Protein 3B09 (pdb70)

Foldseek 3Di:
DVDPVVVVVVVVVVVVVVVCVVDPAPPDDVVVVVVQVVCVVVVHDDPADVNVVVVVVVRVPD

InterPro domains:
  IPR000774 Peptidyl-prolyl cis-trans isomerase, FKBP-type, N-terminal [PF01346] (9-107)
  IPR001179 FKBP-type peptidyl-prolyl cis-trans isomerase domain [PF00254] (114-202)
  IPR001179 FKBP-type peptidyl-prolyl cis-trans isomerase domain [PS50059] (119-205)
  IPR036944 Peptidyl-prolyl cis-trans isomerase, FKBP-type, N-terminal domain superfamily [G3DSA:1.10.287.460] (3-97)
  IPR046357 Peptidyl-prolyl cis-trans isomerase domain superfamily [G3DSA:3.10.50.40] (98-203)

Solvent-accessible surface area: 6117 Å² total

Secondary structure (DSSP, 8-state):
--S---HHHHHHHHH--HHHHHS--TT--HHHHHHHHHHHHTTPPPS---HHHHHHHHHH--

B-factor: mean 31.25, std 12.07, range [14.56, 82.79]

Structure (mmCIF, N/CA/C/O backbone):
data_3B09
#
_entry.id   3B09
#
_cell.length_a   39.703
_cell.length_b   39.703
_cell.length_c   101.600
_cell.angle_alpha   90.00
_cell.angle_beta   90.00
_cell.angle_gamma   120.00
#
_symmetry.space_group_name_H-M   'P 32 2 1'
#
loop_
_entity.id
_entity.type
_entity.pdbx_description
1 polymer 'Peptidyl-prolyl cis-trans isomerase'
2 water water
#
loop_
_atom_site.group_PDB
_atom_site.id
_atom_site.type_symbol
_atom_site.label_atom_id
_atom_site.label_alt_id
_atom_site.label_comp_id
_atom_site.label_asym_id
_atom_site.label_entity_id
_atom_site.label_seq_id
_atom_site.pdbx_PDB_ins_code
_atom_site.Cartn_x
_atom_site.Cartn_y
_atom_site.Cartn_z
_atom_site.occupancy
_atom_site.B_iso_or_equiv
_atom_site.auth_seq_id
_atom_site.auth_comp_id
_atom_site.auth_asym_id
_atom_site.auth_atom_id
_atom_site.pdbx_PDB_model_num
ATOM 1 N N . ASP A 1 23 ? 2.512 23.745 16.511 1.00 48.11 3 ASP A N 1
ATOM 2 C CA . ASP A 1 23 ? 1.830 24.055 15.216 1.00 44.48 3 ASP A CA 1
ATOM 3 C C . ASP A 1 23 ? 2.604 23.516 14.006 1.00 44.15 3 ASP A C 1
ATOM 4 O O . ASP A 1 23 ? 2.141 22.602 13.321 1.00 45.41 3 ASP A O 1
ATOM 9 N N . LEU A 1 24 ? 3.790 24.061 13.748 1.00 37.06 4 LEU A N 1
ATOM 10 C CA . LEU A 1 24 ? 4.791 23.308 13.005 1.00 32.10 4 LEU A CA 1
ATOM 11 C C . LEU A 1 24 ? 4.706 21.856 13.458 1.00 30.27 4 LEU A C 1
ATOM 12 O O . LEU A 1 24 ? 5.113 20.950 12.742 1.00 28.08 4 LEU A O 1
ATOM 17 N N . PHE A 1 25 ? 4.396 21.687 14.738 1.00 29.32 5 PHE A N 1
ATOM 18 C CA . PHE A 1 25 ? 4.346 20.383 15.359 1.00 31.72 5 PHE A CA 1
ATOM 19 C C . PHE A 1 25 ? 2.889 19.939 15.284 1.00 32.44 5 PHE A C 1
ATOM 20 O O . PHE A 1 25 ? 2.038 20.671 14.798 1.00 32.81 5 PHE A O 1
ATOM 28 N N . SER A 1 26 ? 2.637 18.662 15.422 1.00 31.51 6 SER A N 1
ATOM 29 C CA . SER A 1 26 ? 1.320 18.266 14.952 1.00 33.21 6 SER A CA 1
ATOM 30 C C . SER A 1 26 ? 0.425 18.027 16.124 1.00 27.95 6 SER A C 1
ATOM 31 O O . SER A 1 26 ? -0.099 16.942 16.272 1.00 27.02 6 SER A O 1
ATOM 34 N N . THR A 1 27 ? 0.524 18.926 17.100 1.00 29.03 7 THR A N 1
ATOM 35 C CA . THR A 1 27 ? 0.245 18.564 18.482 1.00 28.94 7 THR A CA 1
ATOM 36 C C . THR A 1 27 ? -1.221 18.174 18.664 1.00 23.81 7 THR A C 1
ATOM 37 O O . THR A 1 27 ? -1.521 17.186 19.327 1.00 26.88 7 THR A O 1
ATOM 49 N N . GLU A 1 29 ? -3.312 17.186 16.361 1.00 20.00 9 GLU A N 1
ATOM 50 C CA . GLU A 1 29 ? -3.463 15.924 15.643 1.00 21.92 9 GLU A CA 1
ATOM 51 C C . GLU A 1 29 ? -2.887 14.741 16.415 1.00 22.09 9 GLU A C 1
ATOM 52 O O . GLU A 1 29 ? -3.523 13.698 16.486 1.00 21.82 9 GLU A O 1
ATOM 58 N N . GLN A 1 30 ? -1.707 14.894 17.006 1.00 19.62 10 GLN A N 1
ATOM 59 C CA . GLN A 1 30 ? -1.095 13.766 17.730 1.00 24.37 10 GLN A CA 1
ATOM 60 C C . GLN A 1 30 ? -1.939 13.379 18.936 1.00 20.92 10 GLN A C 1
ATOM 61 O O . GLN A 1 30 ? -2.176 12.198 19.194 1.00 19.98 10 GLN A O 1
ATOM 67 N N . HIS A 1 31 ? -2.380 14.382 19.683 1.00 17.85 11 HIS A N 1
ATOM 68 C CA . HIS A 1 31 ? -3.144 14.134 20.896 1.00 17.99 11 HIS A CA 1
ATOM 69 C C . HIS A 1 31 ? -4.464 13.445 20.609 1.00 16.25 11 HIS A C 1
ATOM 70 O O . HIS A 1 31 ? -4.826 12.491 21.288 1.00 19.04 11 HIS A O 1
ATOM 77 N N . ALA A 1 32 ? -5.185 13.948 19.609 1.00 17.26 12 ALA A N 1
ATOM 78 C CA . ALA A 1 32 ? -6.423 13.353 19.151 1.00 18.84 12 ALA A CA 1
ATOM 79 C C . ALA A 1 32 ? -6.206 11.935 18.643 1.00 16.82 12 ALA A C 1
ATOM 80 O O . ALA A 1 32 ? -6.934 11.018 19.022 1.00 20.68 12 ALA A O 1
ATOM 82 N N . SER A 1 33 ? -5.134 11.723 17.886 1.00 17.32 13 SER A N 1
ATOM 83 C CA . SER A 1 33 ? -4.833 10.368 17.442 1.00 17.55 13 SER A CA 1
ATOM 84 C C . SER A 1 33 ? -4.620 9.454 18.652 1.00 17.61 13 SER A C 1
ATOM 85 O O . SER A 1 33 ? -5.041 8.299 18.664 1.00 17.99 13 SER A O 1
ATOM 88 N N . TYR A 1 34 ? -3.841 9.928 19.609 1.00 16.44 14 TYR A N 1
ATOM 89 C CA . TYR A 1 34 ? -3.567 9.127 20.801 1.00 19.89 14 TYR A CA 1
ATOM 90 C C . TYR A 1 34 ? -4.863 8.762 21.513 1.00 17.96 14 TYR A C 1
ATOM 91 O O . TYR A 1 34 ? -5.055 7.630 21.922 1.00 17.84 14 TYR A O 1
ATOM 100 N N . GLY A 1 35 ? -5.795 9.710 21.601 1.00 21.79 15 GLY A N 1
ATOM 101 C CA . GLY A 1 35 ? -7.076 9.443 22.268 1.00 18.25 15 GLY A CA 1
ATOM 102 C C . GLY A 1 35 ? -7.949 8.464 21.506 1.00 19.60 15 GLY A C 1
ATOM 103 O O . GLY A 1 35 ? -8.698 7.701 22.105 1.00 17.88 15 GLY A O 1
ATOM 104 N N . VAL A 1 36 ? -7.870 8.490 20.176 1.00 19.59 16 VAL A N 1
ATOM 105 C CA . VAL A 1 36 ? -8.580 7.511 19.351 1.00 18.43 16 VAL A CA 1
ATOM 106 C C . VAL A 1 36 ? -8.048 6.107 19.637 1.00 16.89 16 VAL A C 1
ATOM 107 O O . VAL A 1 36 ? -8.808 5.157 19.854 1.00 18.98 16 VAL A O 1
ATOM 111 N N . GLY A 1 37 ? -6.727 5.996 19.699 1.00 16.75 17 GLY A N 1
ATOM 112 C CA . GLY A 1 37 ? -6.077 4.739 20.073 1.00 16.43 17 GLY A CA 1
ATOM 113 C C . GLY A 1 37 ? -6.509 4.255 21.439 1.00 18.30 17 GLY A C 1
ATOM 114 O O . GLY A 1 37 ? -6.830 3.084 21.594 1.00 15.33 17 GLY A O 1
ATOM 115 N N . ARG A 1 38 ? -6.521 5.148 22.432 1.00 17.05 18 ARG A N 1
ATOM 116 C CA . ARG A 1 38 ? -6.997 4.784 23.775 1.00 20.87 18 ARG A CA 1
ATOM 117 C C . ARG A 1 38 ? -8.394 4.199 23.800 1.00 19.48 18 ARG A C 1
ATOM 118 O O . ARG A 1 38 ? -8.640 3.206 24.488 1.00 20.33 18 ARG A O 1
ATOM 126 N N . GLN A 1 39 ? -9.320 4.803 23.064 1.00 21.07 19 GLN A N 1
ATOM 127 C CA . GLN A 1 39 ? -10.674 4.260 22.996 1.00 23.80 19 GLN A CA 1
ATOM 128 C C . GLN A 1 39 ? -10.692 2.843 22.412 1.00 23.06 19 GLN A C 1
ATOM 129 O O . GLN A 1 39 ? -11.387 1.962 22.916 1.00 23.12 19 GLN A O 1
ATOM 143 N N . GLY A 1 41 ? -8.119 0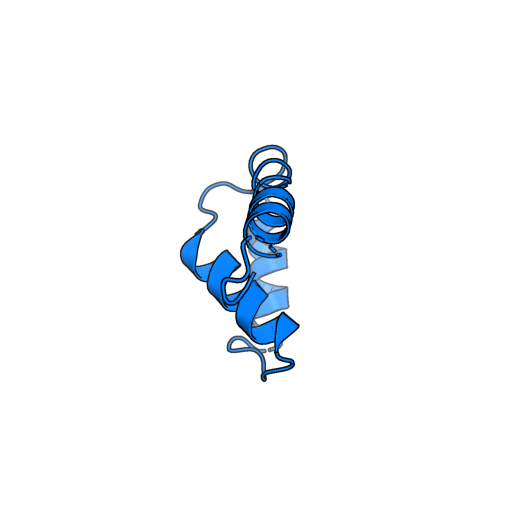.710 22.529 1.00 21.54 21 GLY A N 1
ATOM 144 C CA . GLY A 1 41 ? -7.467 -0.160 23.503 1.00 21.26 21 GLY A CA 1
ATOM 145 C C . GLY A 1 41 ? -8.394 -0.506 24.656 1.00 23.53 21 GLY A C 1
ATOM 146 O O . GLY A 1 41 ? -8.454 -1.656 25.102 1.00 20.03 21 GLY A O 1
ATOM 147 N N . GLU A 1 42 ? -9.215 0.461 25.044 1.00 22.86 22 GLU A N 1
ATOM 148 C CA . GLU A 1 42 ? -10.213 0.239 26.076 1.00 27.04 22 GLU A CA 1
ATOM 149 C C . GLU A 1 42 ? -11.248 -0.782 25.616 1.00 27.06 22 GLU A C 1
ATOM 150 O O . GLU A 1 42 ? -11.643 -1.648 26.388 1.00 28.20 22 GLU A O 1
ATOM 156 N N . GLN A 1 43 ? -11.643 -0.709 24.344 1.00 29.38 23 GLN A N 1
ATOM 157 C CA A GLN A 1 43 ? -12.670 -1.594 23.778 0.50 31.24 23 GLN A CA 1
ATOM 158 C CA B GLN A 1 43 ? -12.677 -1.593 23.798 0.50 31.67 23 GLN A CA 1
ATOM 159 C C . GLN A 1 43 ? -12.144 -3.019 23.689 1.00 32.04 23 GLN A C 1
ATOM 160 O O . GLN A 1 43 ? -12.850 -3.982 23.988 1.00 30.59 23 GLN A O 1
ATOM 171 N N . LEU A 1 44 ? -10.889 -3.142 23.282 1.00 31.45 24 LEU A N 1
ATOM 172 C CA . LEU A 1 44 ? -10.224 -4.429 23.220 1.00 31.04 24 LEU A CA 1
ATOM 173 C C . LEU A 1 44 ? -10.096 -5.055 24.596 1.00 32.30 24 LEU A C 1
ATOM 174 O O . LEU A 1 44 ? -10.195 -6.276 24.735 1.00 36.35 24 LEU A O 1
ATOM 179 N N . ALA A 1 45 ? -9.704 -4.252 25.579 1.00 31.96 25 ALA A N 1
ATOM 180 C CA . ALA A 1 45 ? -9.465 -4.777 26.909 1.00 33.97 25 ALA A CA 1
ATOM 181 C C . ALA A 1 45 ? -10.765 -5.326 27.476 1.00 37.43 25 ALA A C 1
ATOM 182 O O . ALA A 1 45 ? -10.750 -6.285 28.244 1.00 37.62 25 ALA A O 1
ATOM 184 N N . ALA A 1 46 ? -11.883 -4.790 26.992 1.00 40.25 26 ALA A N 1
ATOM 185 C CA . ALA A 1 46 ? -13.209 -5.172 27.477 1.00 42.91 26 ALA A CA 1
ATOM 186 C C . ALA A 1 46 ? -13.711 -6.437 26.802 1.00 45.51 26 ALA A C 1
ATOM 187 O O . ALA A 1 46 ? -14.459 -7.214 27.400 1.00 45.66 26 ALA A O 1
ATOM 189 N N . ASN A 1 47 ? -13.426 -6.564 25.513 1.00 45.46 27 ASN A N 1
ATOM 190 C CA . ASN A 1 47 ? -13.864 -7.726 24.751 1.00 49.01 27 ASN A CA 1
ATOM 191 C C . ASN A 1 47 ? -12.761 -8.260 23.850 1.00 47.01 27 ASN A C 1
ATOM 192 O O . ASN A 1 47 ? -12.862 -8.198 22.629 1.00 48.95 27 ASN A O 1
ATOM 197 N N . SER A 1 48 ? -11.674 -8.716 24.460 1.00 45.54 28 SER A N 1
ATOM 198 C CA . SER A 1 48 ? -10.594 -9.336 23.711 1.00 45.14 28 SER A CA 1
ATOM 199 C C . SER A 1 48 ? -10.675 -10.851 23.864 1.00 42.51 28 SER A C 1
ATOM 200 O O . SER A 1 48 ? -11.626 -11.373 24.438 1.00 45.48 28 SER A O 1
ATOM 203 N N . PHE A 1 49 ? -9.673 -11.557 23.364 1.00 39.88 29 PHE A N 1
ATOM 204 C CA . PHE A 1 49 ? -9.539 -12.971 23.677 1.00 35.41 29 PHE A CA 1
ATOM 205 C C . PHE A 1 49 ? -8.237 -13.222 24.405 1.00 35.90 29 PHE A C 1
ATOM 206 O O . PHE A 1 49 ? -7.277 -12.475 24.255 1.00 32.23 29 PHE A O 1
ATOM 214 N N . GLU A 1 50 ? -8.189 -14.317 25.151 1.00 37.40 30 GLU A N 1
ATOM 215 C CA . GLU A 1 50 ? -6.969 -14.727 25.818 1.00 38.99 30 GLU A CA 1
ATOM 216 C C . GLU A 1 50 ? -5.873 -14.945 24.790 1.00 37.39 30 GLU A C 1
ATOM 217 O O . GLU A 1 50 ?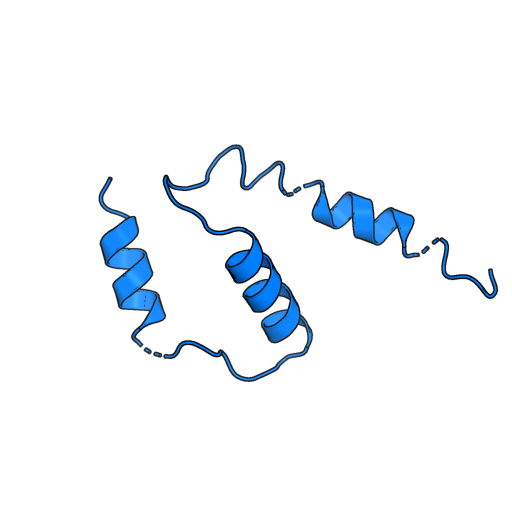 -6.083 -15.635 23.796 1.00 38.11 30 GLU A O 1
ATOM 223 N N . GLY A 1 51 ? -4.721 -14.309 24.999 1.00 34.35 31 GLY A N 1
ATOM 224 C CA . GLY A 1 51 ? -3.587 -14.469 24.086 1.00 32.26 31 GLY A CA 1
ATOM 225 C C . GLY A 1 51 ? -3.536 -13.466 22.936 1.00 30.01 31 GLY A C 1
ATOM 226 O O . GLY A 1 51 ? -2.664 -13.558 22.073 1.00 29.05 31 GLY A O 1
ATOM 227 N N . ILE A 1 52 ? -4.364 -12.424 22.998 1.00 27.65 32 ILE A N 1
ATOM 228 C CA . ILE A 1 52 ? -4.336 -11.391 21.962 1.00 25.97 32 ILE A CA 1
ATOM 229 C C . ILE A 1 52 ? -2.998 -10.659 22.001 1.00 25.70 32 ILE A C 1
ATOM 230 O O . ILE A 1 52 ? -2.407 -10.509 23.073 1.00 24.91 32 ILE A O 1
ATOM 235 N N . ASP A 1 53 ? -2.405 -10.468 20.825 1.00 22.01 33 ASP A N 1
ATOM 236 C CA . ASP A 1 53 ? -1.029 -9.984 20.714 1.00 24.08 33 ASP A CA 1
ATOM 237 C C . ASP A 1 53 ? -1.007 -8.542 20.227 1.00 21.23 33 ASP A C 1
ATOM 238 O O . ASP A 1 53 ? -1.391 -8.258 19.086 1.00 21.58 33 ASP A O 1
ATOM 243 N N . ILE A 1 54 ? -0.700 -7.614 21.125 1.00 19.17 34 ILE A N 1
ATOM 244 C CA . ILE A 1 54 ? -0.902 -6.203 20.807 1.00 20.94 34 ILE A CA 1
ATOM 245 C C . ILE A 1 54 ? -0.062 -5.690 19.634 1.00 18.74 34 ILE A C 1
ATOM 246 O O . ILE A 1 54 ? -0.583 -5.021 18.746 1.00 17.20 34 ILE A O 1
ATOM 251 N N . PRO A 1 55 ? 1.190 -6.144 19.521 1.00 18.73 35 PRO A N 1
ATOM 252 C CA . PRO A 1 55 ? 1.990 -5.748 18.351 1.00 20.60 35 PRO A CA 1
ATOM 253 C C . PRO A 1 55 ? 1.382 -6.176 17.014 1.00 18.88 35 PRO A C 1
ATOM 254 O O . PRO A 1 55 ? 1.487 -5.459 16.022 1.00 16.97 35 PRO A O 1
ATOM 258 N N . ALA A 1 56 ? 0.723 -7.332 16.988 1.00 19.86 36 ALA A N 1
ATOM 259 C CA . ALA A 1 56 ? 0.091 -7.799 15.758 1.00 19.08 36 ALA A CA 1
ATOM 260 C C . ALA A 1 56 ? -1.132 -6.956 15.455 1.00 16.08 36 ALA A C 1
ATOM 261 O O . ALA A 1 56 ? -1.405 -6.657 14.291 1.00 17.23 36 ALA A O 1
ATOM 263 N N . VAL A 1 57 ? -1.942 -6.678 16.481 1.00 18.10 37 VAL A N 1
ATOM 264 C CA . VAL A 1 57 ? -3.053 -5.736 16.316 1.00 16.54 37 VAL A CA 1
ATOM 265 C C . VAL A 1 57 ? -2.542 -4.422 15.709 1.00 17.44 37 VAL A C 1
ATOM 266 O O . VAL A 1 57 ? -3.148 -3.856 14.795 1.00 15.65 37 VAL A O 1
ATOM 270 N N . GLN A 1 58 ? -1.484 -3.877 16.297 1.00 16.39 38 GLN A N 1
ATOM 271 C CA . GLN A 1 58 ? -0.908 -2.630 15.800 1.00 16.28 38 GLN A CA 1
ATOM 272 C C . GLN A 1 58 ? -0.460 -2.709 14.344 1.00 16.79 38 GLN A C 1
ATOM 273 O O . GLN A 1 58 ? -0.615 -1.750 13.604 1.00 14.56 38 GLN A O 1
ATOM 279 N N . ALA A 1 59 ? 0.224 -3.786 13.974 1.00 19.13 39 ALA A N 1
ATOM 280 C CA . ALA A 1 59 ? 0.590 -4.015 12.566 1.00 20.50 39 ALA A CA 1
ATOM 281 C C . ALA A 1 59 ? -0.608 -4.067 11.632 1.00 16.98 39 ALA A C 1
ATOM 282 O O . ALA A 1 59 ? -0.547 -3.545 10.529 1.00 17.24 39 ALA A O 1
ATOM 284 N N . GLY A 1 60 ? -1.618 -4.853 12.000 1.00 17.41 40 GLY A N 1
ATOM 285 C CA . GLY A 1 60 ? -2.832 -4.948 11.199 1.00 17.47 40 GLY A CA 1
ATOM 286 C C . GLY A 1 60 ? -3.481 -3.590 10.990 1.00 18.02 40 GLY A C 1
ATOM 287 O O . GLY A 1 60 ? -3.931 -3.269 9.888 1.00 16.71 40 GLY A O 1
ATOM 288 N N . LEU A 1 61 ? -3.528 -2.787 12.051 1.00 15.56 41 LEU A N 1
ATOM 289 C CA . LEU A 1 61 ? -4.162 -1.457 12.000 1.00 15.76 41 LEU A CA 1
ATOM 290 C C . LEU A 1 61 ? -3.416 -0.552 11.019 1.00 17.31 41 LEU A C 1
ATOM 291 O O . LEU A 1 61 ? -4.025 0.101 10.169 1.00 18.22 41 LEU A O 1
ATOM 296 N N . ALA A 1 62 ? -2.093 -0.526 11.123 1.00 18.58 42 ALA A N 1
ATOM 297 C CA . ALA A 1 62 ? -1.285 0.319 10.242 1.00 20.13 42 ALA A CA 1
ATOM 298 C C . ALA A 1 62 ? -1.366 -0.115 8.777 1.00 22.15 42 ALA A C 1
ATOM 299 O O . ALA A 1 62 ? -1.528 0.723 7.886 1.00 20.25 42 ALA A O 1
ATOM 301 N N . ASP A 1 63 ? -1.227 -1.420 8.545 1.00 20.22 43 ASP A N 1
ATOM 302 C CA . ASP A 1 63 ? -1.303 -1.987 7.197 1.00 23.49 43 ASP A CA 1
ATOM 303 C C . ASP A 1 63 ? -2.626 -1.625 6.562 1.00 20.51 43 ASP A C 1
ATOM 304 O O . ASP A 1 63 ? -2.647 -1.139 5.435 1.00 22.60 43 ASP A O 1
ATOM 309 N N . ALA A 1 64 ? -3.738 -1.935 7.236 1.00 20.89 44 ALA A N 1
ATOM 310 C CA . ALA A 1 64 ? -5.063 -1.664 6.686 1.00 22.28 44 ALA A CA 1
ATOM 311 C C . ALA A 1 64 ? -5.359 -0.187 6.474 1.00 24.60 44 ALA A C 1
ATOM 312 O O . ALA A 1 64 ? -5.941 0.204 5.460 1.00 26.07 44 ALA A O 1
ATOM 314 N N . PHE A 1 65 ? -4.983 0.648 7.431 1.00 21.95 45 PHE A N 1
ATOM 315 C CA . PHE A 1 65 ? -5.128 2.083 7.219 1.00 21.59 45 PHE A CA 1
ATOM 316 C C . PHE A 1 65 ? -4.420 2.572 5.960 1.00 22.30 45 PHE A C 1
ATOM 317 O O . PHE A 1 65 ? -4.984 3.350 5.191 1.00 23.76 45 PHE A O 1
ATOM 325 N N . ALA A 1 66 ? -3.192 2.115 5.753 1.00 22.00 46 ALA A N 1
ATOM 326 C CA . ALA A 1 66 ? -2.427 2.506 4.579 1.00 26.44 46 ALA A CA 1
ATOM 327 C C . ALA A 1 66 ? -2.895 1.837 3.281 1.00 28.37 46 ALA A C 1
ATOM 328 O O . ALA A 1 66 ? -2.341 2.106 2.227 1.00 30.58 46 ALA A O 1
ATOM 330 N N . GLY A 1 67 ? -3.835 0.903 3.372 1.00 28.74 47 GLY A N 1
ATOM 331 C CA . GLY A 1 67 ? -4.327 0.177 2.196 1.00 29.53 47 GLY A CA 1
ATOM 332 C C . GLY A 1 67 ? -3.324 -0.815 1.640 1.00 28.02 47 GLY A C 1
ATOM 333 O 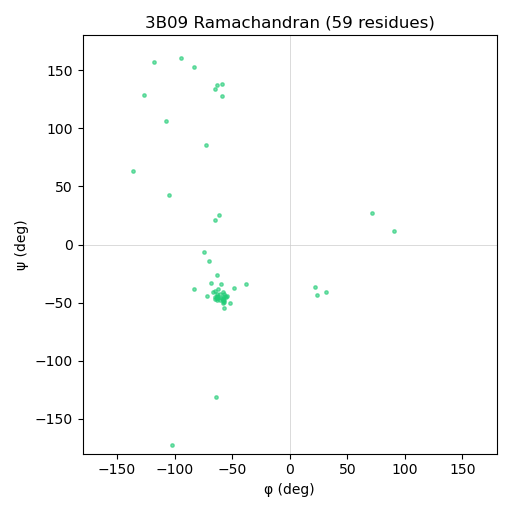O . GLY A 1 67 ? -3.404 -1.219 0.471 1.00 27.43 47 GLY A O 1
ATOM 334 N N . LYS A 1 68 ? -2.452 -1.296 2.517 1.00 26.04 48 LYS A N 1
ATOM 335 C CA . LYS A 1 68 ? -1.419 -2.257 2.153 1.00 26.36 48 LYS A CA 1
ATOM 336 C C . LYS A 1 68 ? -1.973 -3.689 2.156 1.00 26.56 48 LYS A C 1
ATOM 337 O O . LYS A 1 68 ? -2.886 -3.993 2.906 1.00 25.84 48 LYS A O 1
ATOM 343 N N . GLU A 1 69 ? -1.402 -4.569 1.361 1.00 24.08 49 GLU A N 1
ATOM 344 C CA . GLU A 1 69 ? -1.823 -5.941 1.258 1.00 25.18 49 GLU A CA 1
ATOM 345 C C . GLU A 1 69 ? -1.738 -6.620 2.618 1.00 25.20 49 GLU A C 1
ATOM 346 O O . GLU A 1 69 ? -0.793 -6.440 3.281 1.00 27.38 49 GLU A O 1
ATOM 352 N N . SER A 1 70 ? -2.714 -7.423 3.000 1.00 24.38 50 SER A N 1
ATOM 353 C CA . SER A 1 70 ? -2.675 -8.087 4.297 1.00 23.06 50 SER A CA 1
ATOM 354 C C . SER A 1 70 ? -1.489 -9.027 4.371 1.00 24.11 50 SER A C 1
ATOM 355 O O . SER A 1 70 ? -1.255 -9.804 3.439 1.00 25.97 50 SER A O 1
ATOM 358 N N . ALA A 1 71 ? -0.781 -9.030 5.496 1.00 20.76 51 ALA A N 1
ATOM 359 C CA . ALA A 1 71 ? 0.314 -9.978 5.707 1.00 23.47 51 ALA A CA 1
ATOM 360 C C . ALA A 1 71 ? -0.194 -11.399 5.888 1.00 24.84 51 ALA A C 1
ATOM 361 O O . ALA A 1 71 ? 0.593 -12.335 5.951 1.00 27.37 51 ALA A O 1
ATOM 363 N N . VAL A 1 72 ? -1.492 -11.531 6.128 1.00 25.70 52 VAL A N 1
ATOM 364 C CA . VAL A 1 72 ? -2.110 -12.845 6.374 1.00 25.85 52 VAL A CA 1
ATOM 365 C C . VAL A 1 72 ? -3.282 -13.005 5.412 1.00 24.31 52 VAL A C 1
ATOM 366 O O . VAL A 1 72 ? -4.133 -12.121 5.316 1.00 22.75 52 VAL A O 1
ATOM 370 N N . SER A 1 73 ? -3.315 -14.118 4.689 1.00 26.27 53 SER A N 1
ATOM 371 C CA . SER A 1 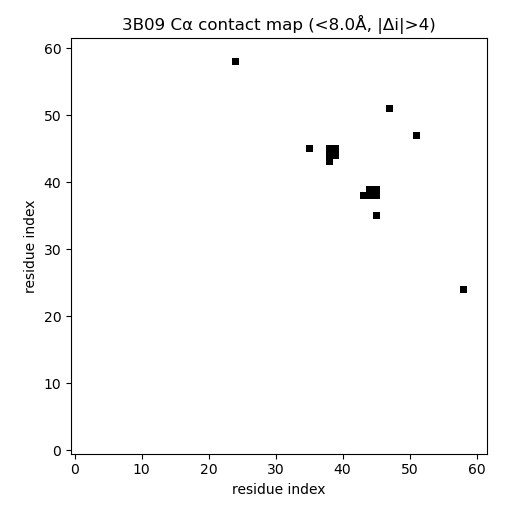73 ? -4.310 -14.311 3.643 1.00 27.36 53 SER A CA 1
ATOM 372 C C . SER A 1 73 ? -5.692 -14.338 4.279 1.00 27.96 53 SER A C 1
ATOM 373 O O . SER A 1 73 ? -5.833 -14.710 5.443 1.00 27.82 53 SER A O 1
ATOM 384 N N . GLU A 1 75 ? -7.957 -16.388 3.868 1.00 26.91 55 GLU A N 1
ATOM 385 C CA . GLU A 1 75 ? -8.217 -17.790 4.228 1.00 31.77 55 GLU A CA 1
ATOM 386 C C . GLU A 1 75 ? -7.566 -18.182 5.561 1.00 30.64 55 GLU A C 1
ATOM 387 O O . GLU A 1 75 ? -8.205 -18.810 6.412 1.00 29.71 55 GLU A O 1
ATOM 393 N N . GLU A 1 76 ? -6.338 -17.721 5.786 1.00 27.39 56 GLU A N 1
ATOM 394 C CA . GLU A 1 76 ? -5.682 -17.911 7.074 1.00 26.87 56 GLU A CA 1
ATOM 395 C C . GLU A 1 76 ? -6.375 -17.127 8.184 1.00 26.42 56 GLU A C 1
ATOM 396 O O . GLU A 1 76 ? -6.497 -17.621 9.307 1.00 26.26 56 GLU A O 1
ATOM 402 N N . LEU A 1 77 ? -6.798 -15.898 7.890 1.00 21.87 57 LEU A N 1
ATOM 403 C CA . LEU A 1 77 ? -7.503 -15.094 8.879 1.00 22.51 57 LEU A CA 1
ATOM 404 C C . LEU A 1 77 ? -8.763 -15.803 9.364 1.00 23.61 57 LEU A C 1
ATOM 405 O O . LEU A 1 77 ? -9.044 -15.807 10.558 1.00 21.80 57 LEU A O 1
ATOM 410 N N . GLN A 1 78 ? -9.584 -16.262 8.425 1.00 23.24 58 GLN A N 1
ATOM 411 C CA . GLN A 1 78 ? -10.813 -16.991 8.765 1.00 27.82 58 GLN A CA 1
ATOM 412 C C . GLN A 1 78 ? -10.581 -18.224 9.640 1.00 25.92 58 G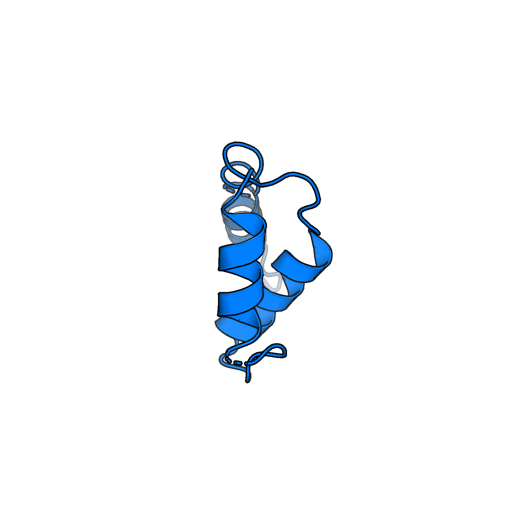LN A C 1
ATOM 413 O O . GLN A 1 78 ? -11.362 -18.496 10.557 1.00 28.08 58 GLN A O 1
ATOM 419 N N . VAL A 1 79 ? -9.569 -19.005 9.294 1.00 24.50 59 VAL A N 1
ATOM 420 C CA . VAL A 1 79 ? -9.165 -20.148 10.106 1.00 28.07 59 VAL A CA 1
ATOM 421 C C . VAL A 1 79 ? -8.807 -19.751 11.544 1.00 27.70 59 VAL A C 1
ATOM 422 O O . VAL A 1 79 ? -9.291 -20.358 12.501 1.00 25.33 59 VAL A O 1
ATOM 426 N N . ALA A 1 80 ? -7.995 -18.703 11.682 1.00 24.03 60 ALA A N 1
ATOM 427 C CA . ALA A 1 80 ? -7.691 -18.100 12.979 1.00 23.17 60 ALA A CA 1
ATOM 428 C C . ALA A 1 80 ? -8.920 -17.621 13.742 1.00 22.16 60 ALA A C 1
ATOM 429 O O . ALA A 1 80 ? -9.042 -17.869 14.941 1.00 26.52 60 ALA A O 1
ATOM 431 N N . PHE A 1 81 ? -9.798 -16.862 13.094 1.00 22.40 61 PHE A N 1
ATOM 432 C CA . PHE A 1 81 ? -10.975 -16.365 13.794 1.00 22.79 61 PHE A CA 1
ATOM 433 C C . PHE A 1 81 ? -11.810 -17.542 14.297 1.00 27.37 61 PHE A C 1
ATOM 434 O O . PHE A 1 81 ? -12.422 -17.476 15.363 1.00 25.77 61 PHE A O 1
ATOM 442 N N . THR A 1 82 ? -12.031 -18.486 13.400 1.00 27.46 62 THR A N 1
ATOM 443 C CA . THR A 1 82 ? -12.846 -19.654 13.706 1.00 31.34 62 THR A CA 1
ATOM 444 C C . THR A 1 82 ? -12.283 -20.436 14.894 1.00 32.02 62 THR A C 1
ATOM 445 O O . THR A 1 82 ? -13.005 -20.682 15.859 1.00 35.44 62 THR A O 1
ATOM 449 N N . GLU A 1 83 ? -10.971 -20.688 14.881 1.00 34.85 63 GLU A N 1
ATOM 450 C CA . GLU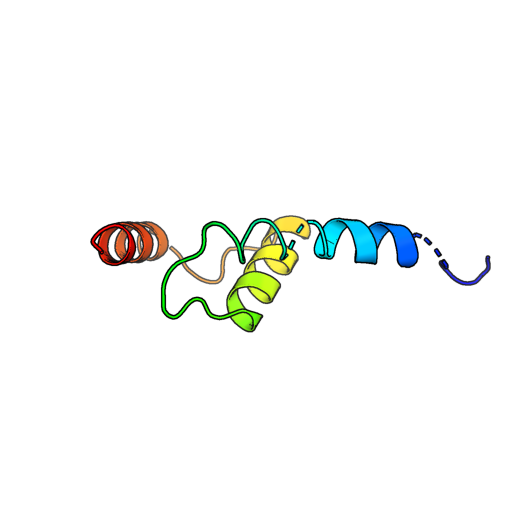 A 1 83 ? -10.288 -21.382 15.979 1.00 33.80 63 GLU A CA 1
ATOM 451 C C . GLU A 1 83 ? -10.366 -20.605 17.284 1.00 34.21 63 GLU A C 1
ATOM 452 O O . GLU A 1 83 ? -10.497 -21.203 18.353 1.00 33.57 63 GLU A O 1
ATOM 458 N N . ILE A 1 84 ? -10.126 -19.297 17.223 1.00 30.87 64 ILE A N 1
ATOM 459 C CA . ILE A 1 84 ? -10.249 -18.460 18.416 1.00 30.29 64 ILE A CA 1
ATOM 460 C C . ILE A 1 84 ? -11.680 -18.451 18.942 1.00 35.62 64 ILE A C 1
ATOM 461 O O . ILE A 1 84 ? -11.902 -18.694 20.120 1.00 35.69 64 ILE A O 1
ATOM 466 N N . SER A 1 85 ? -12.656 -18.273 18.055 1.00 35.25 65 SER A N 1
ATOM 467 C CA . SER A 1 85 ? -14.034 -18.033 18.492 1.00 38.50 65 SER A CA 1
ATOM 468 C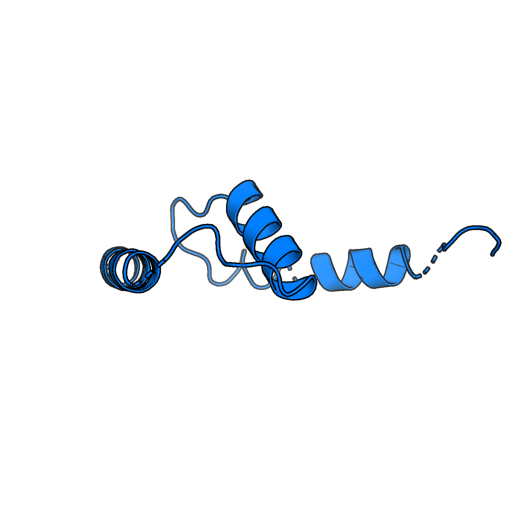 C . SER A 1 85 ? -14.487 -19.033 19.551 1.00 40.56 65 SER A C 1
ATOM 469 O O . SER A 1 85 ? -15.328 -18.713 20.397 1.00 42.97 65 SER A O 1
ATOM 472 N N . ARG A 1 86 ? -14.054 -20.275 19.393 1.00 42.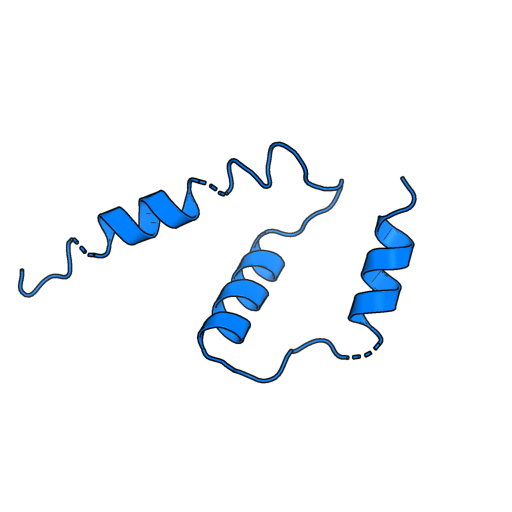78 66 ARG A N 1
ATOM 473 C CA . ARG A 1 86 ? -14.265 -21.309 20.396 1.00 48.66 66 ARG A CA 1
ATOM 474 C C . ARG A 1 86 ? -13.381 -21.110 21.617 1.00 52.75 66 ARG A C 1
ATOM 475 O O . ARG A 1 86 ? -12.310 -21.715 21.722 1.00 55.30 66 ARG A O 1
ATOM 483 N N . ARG A 1 87 ? -13.858 -20.299 22.557 1.00 57.25 67 ARG A N 1
ATOM 484 C CA . ARG A 1 87 ? -13.467 -20.420 23.958 1.00 60.68 67 ARG A CA 1
ATOM 485 C C . ARG A 1 87 ? -13.974 -21.738 24.541 1.00 62.15 67 ARG A C 1
ATOM 486 O O . ARG A 1 87 ? -13.271 -22.749 24.511 1.00 63.42 67 ARG A O 1
#

Nearest PDB structures (foldseek):
  3b09-assembly1_A-2  TM=1.016E+00  e=3.603E-08  Shewanella sp. SIB1

Sequence (62 aa):
DLFSTEQHASYGVGRQGEQQLAANSFEGIDIPAVQAGLADAFAGKESAVSEELQVAFTEISRR

Organism: NCBI:txid117911

Radius of gyration: 14.88 Å; Cα contacts (8 Å, |Δi|>4): 8; chains: 1; bounding box: 19×45×26 Å